Protein AF-A0A519UIE1-F1 (afdb_monomer)

Mean predicted aligned error: 3.26 Å

Sequence (87 aa):
MIPLIFQTPRLQVLAASRALLTAELHKPQYFPVLLGAALPSDWPPGDYDRAAMEYFLDKLTTGGREAAGWYNWYALRKAEGDVPRTL

Structure (mmCIF, N/CA/C/O backbone):
data_AF-A0A519UIE1-F1
#
_entry.id   AF-A0A519UIE1-F1
#
loop_
_atom_site.group_PDB
_atom_site.id
_atom_site.type_symbol
_atom_site.label_atom_id
_atom_site.label_alt_id
_atom_site.label_comp_id
_atom_site.label_asym_id
_atom_site.label_entity_id
_atom_site.label_seq_id
_atom_site.pdbx_PDB_ins_code
_atom_site.Cartn_x
_atom_site.Cartn_y
_atom_site.Cartn_z
_atom_site.occupancy
_atom_site.B_iso_or_equiv
_atom_site.auth_seq_id
_atom_site.auth_comp_id
_atom_site.auth_asym_id
_atom_site.auth_atom_id
_atom_site.pdbx_PDB_model_num
ATOM 1 N N . MET A 1 1 ? 16.445 0.248 2.378 1.00 61.62 1 MET A N 1
ATOM 2 C CA . MET A 1 1 ? 15.926 1.630 2.269 1.00 61.62 1 MET A CA 1
ATOM 3 C C . MET A 1 1 ? 15.113 1.896 3.522 1.00 61.62 1 MET A C 1
ATOM 5 O O . MET A 1 1 ? 14.322 1.031 3.875 1.00 61.62 1 MET A O 1
ATOM 9 N N . ILE A 1 2 ? 15.349 3.009 4.219 1.00 67.06 2 ILE A N 1
ATOM 10 C CA . ILE A 1 2 ? 14.511 3.398 5.362 1.00 67.06 2 ILE A CA 1
ATOM 11 C C . ILE A 1 2 ? 13.168 3.875 4.786 1.00 67.06 2 ILE A C 1
ATOM 13 O O . ILE A 1 2 ? 13.191 4.691 3.863 1.00 67.06 2 ILE A O 1
ATOM 17 N N . PRO A 1 3 ? 12.022 3.345 5.244 1.00 78.12 3 PRO A N 1
ATOM 18 C CA . PRO A 1 3 ? 10.722 3.771 4.743 1.00 78.12 3 PRO A CA 1
ATOM 19 C C . PRO A 1 3 ? 10.470 5.244 5.083 1.00 78.12 3 PRO A C 1
ATOM 21 O O . PRO A 1 3 ? 10.740 5.680 6.203 1.00 78.12 3 PRO A O 1
ATOM 24 N N . LEU A 1 4 ? 9.932 6.003 4.125 1.00 91.94 4 LEU A N 1
ATOM 25 C CA . LEU A 1 4 ? 9.443 7.355 4.390 1.00 91.94 4 LEU A CA 1
ATOM 26 C C . LEU A 1 4 ? 8.097 7.241 5.101 1.00 91.94 4 LEU A C 1
ATOM 28 O O . LEU A 1 4 ? 7.135 6.695 4.556 1.00 91.94 4 LEU A O 1
ATOM 32 N N . ILE A 1 5 ? 8.063 7.714 6.342 1.00 94.44 5 ILE A N 1
ATOM 33 C CA . ILE A 1 5 ? 6.906 7.612 7.223 1.00 94.44 5 ILE A CA 1
ATOM 34 C C . ILE A 1 5 ? 6.621 8.991 7.802 1.00 94.44 5 ILE A C 1
ATOM 36 O O . ILE A 1 5 ? 7.509 9.635 8.357 1.00 94.44 5 ILE A O 1
ATOM 40 N N . PHE A 1 6 ? 5.362 9.403 7.725 1.00 94.44 6 PHE A N 1
ATOM 41 C CA . PHE A 1 6 ? 4.842 10.582 8.398 1.00 94.44 6 PHE A CA 1
ATOM 42 C C . PHE A 1 6 ? 3.769 10.174 9.412 1.00 94.44 6 PHE A C 1
ATOM 44 O O . PHE A 1 6 ?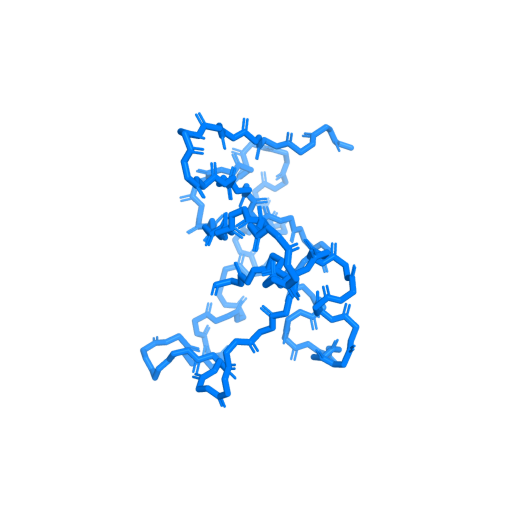 2.999 9.241 9.185 1.00 94.44 6 PHE A O 1
ATOM 51 N N . GLN A 1 7 ? 3.727 10.850 10.557 1.00 96.56 7 GLN A N 1
ATOM 52 C CA . GLN A 1 7 ? 2.808 10.535 11.650 1.00 96.56 7 GLN A CA 1
ATOM 53 C C . GLN A 1 7 ? 1.899 11.730 11.920 1.00 96.56 7 GLN A C 1
ATOM 55 O O . GLN A 1 7 ? 2.365 12.857 12.060 1.00 96.56 7 GLN A O 1
ATOM 60 N N . THR A 1 8 ? 0.605 11.468 12.063 1.00 95.50 8 THR A N 1
ATOM 61 C CA . THR A 1 8 ? -0.375 12.414 12.616 1.00 95.50 8 THR A CA 1
ATOM 62 C C . THR A 1 8 ? -0.926 11.848 13.925 1.00 95.50 8 THR A C 1
ATOM 64 O O . THR A 1 8 ? -0.604 10.707 14.270 1.00 95.50 8 THR A O 1
ATOM 67 N N . PRO A 1 9 ? -1.772 12.571 14.682 1.00 96.38 9 PRO A N 1
ATOM 68 C CA . PRO A 1 9 ? -2.400 12.001 15.871 1.00 96.38 9 PRO A CA 1
ATOM 69 C C . PRO A 1 9 ? -3.137 10.683 15.585 1.00 96.38 9 PRO A C 1
ATOM 71 O O . PRO A 1 9 ? -2.968 9.725 16.336 1.00 96.38 9 PRO A O 1
ATOM 74 N N . ARG A 1 10 ? -3.855 10.594 14.455 1.00 96.19 10 ARG A N 1
ATOM 75 C CA . ARG A 1 10 ? -4.728 9.453 14.119 1.00 96.19 10 ARG A CA 1
ATOM 76 C C . ARG A 1 10 ? -4.183 8.511 13.044 1.00 96.19 10 ARG A C 1
ATOM 78 O O . ARG A 1 10 ? -4.637 7.373 12.968 1.00 96.19 10 ARG A O 1
ATOM 85 N N . LEU A 1 11 ? -3.232 8.959 12.224 1.00 97.50 11 LEU A N 1
ATOM 86 C CA . LEU A 1 11 ? -2.747 8.219 11.056 1.00 97.50 11 LEU A CA 1
ATOM 87 C C . LEU A 1 11 ? -1.231 8.013 11.093 1.00 97.50 11 LEU A C 1
ATOM 89 O O . LEU A 1 11 ? -0.481 8.847 11.600 1.00 97.50 11 LEU A O 1
ATOM 93 N N . GLN A 1 12 ? -0.797 6.922 10.478 1.00 96.81 12 GLN A N 1
ATOM 94 C CA . GLN A 1 12 ? 0.554 6.714 9.983 1.00 96.81 12 GLN A CA 1
ATOM 95 C C . GLN A 1 12 ? 0.488 6.701 8.457 1.00 96.81 12 GLN A C 1
ATOM 97 O O . GLN A 1 12 ? -0.163 5.839 7.881 1.00 96.81 12 GLN A O 1
ATOM 102 N N . VAL A 1 13 ? 1.179 7.624 7.802 1.00 96.56 13 VAL A N 1
ATOM 103 C CA . VAL A 1 13 ? 1.235 7.707 6.341 1.00 96.56 13 VAL A CA 1
ATOM 104 C C . VAL A 1 13 ? 2.576 7.137 5.886 1.00 96.56 13 VAL A C 1
ATOM 106 O O . VAL A 1 13 ? 3.632 7.629 6.284 1.00 96.56 13 VAL A O 1
ATOM 109 N N . LEU A 1 14 ? 2.535 6.055 5.113 1.00 96.00 14 LEU A N 1
ATOM 110 C CA . LEU A 1 14 ? 3.696 5.282 4.673 1.00 96.00 14 LEU A CA 1
ATOM 111 C C . LEU A 1 14 ? 3.859 5.417 3.161 1.00 96.00 14 LEU A C 1
ATOM 113 O O . LEU A 1 14 ? 2.939 5.087 2.415 1.00 96.00 14 LEU A O 1
ATOM 117 N N . ALA A 1 15 ? 5.028 5.861 2.702 1.00 95.69 15 ALA A N 1
ATOM 118 C CA . ALA A 1 15 ? 5.322 5.867 1.275 1.00 95.69 15 ALA A CA 1
ATOM 119 C C . ALA A 1 15 ? 5.357 4.435 0.744 1.00 95.69 15 ALA A C 1
ATOM 121 O O . ALA A 1 15 ? 5.940 3.538 1.367 1.00 95.69 15 ALA A O 1
ATOM 122 N N . ALA A 1 16 ? 4.772 4.225 -0.431 1.00 94.69 16 ALA A N 1
ATOM 123 C CA . ALA A 1 16 ? 4.821 2.935 -1.083 1.00 94.69 16 ALA A CA 1
ATOM 124 C C . ALA A 1 16 ? 6.272 2.534 -1.374 1.00 94.69 16 ALA A C 1
ATOM 126 O O . ALA A 1 16 ? 7.114 3.335 -1.784 1.00 94.69 16 ALA A O 1
ATOM 127 N N . SER A 1 17 ? 6.553 1.255 -1.159 1.00 93.75 17 SER A N 1
ATOM 128 C CA . SER A 1 17 ? 7.809 0.625 -1.544 1.00 93.75 17 SER A CA 1
ATOM 129 C C . SER A 1 17 ? 7.538 -0.385 -2.650 1.00 93.75 17 SER A C 1
ATOM 131 O O . SER A 1 17 ? 6.420 -0.884 -2.782 1.00 93.75 17 SER A O 1
ATOM 133 N N . ARG A 1 18 ? 8.574 -0.760 -3.408 1.00 93.56 18 ARG A N 1
ATOM 134 C CA . ARG A 1 18 ? 8.437 -1.794 -4.443 1.00 93.56 18 ARG A CA 1
ATOM 135 C C . ARG A 1 18 ? 7.881 -3.097 -3.867 1.00 93.56 18 ARG A C 1
ATOM 137 O O . ARG A 1 18 ? 7.066 -3.743 -4.511 1.00 93.56 18 ARG A O 1
ATOM 144 N N . ALA A 1 19 ? 8.288 -3.452 -2.646 1.00 93.44 19 ALA A N 1
ATOM 145 C CA . ALA A 1 19 ? 7.790 -4.636 -1.954 1.00 93.44 19 ALA A CA 1
ATOM 146 C C . ALA A 1 19 ? 6.287 -4.543 -1.654 1.00 93.44 19 ALA A C 1
ATOM 148 O O . ALA A 1 19 ? 5.577 -5.518 -1.880 1.00 93.44 19 ALA A O 1
ATOM 149 N N . LEU A 1 20 ? 5.804 -3.377 -1.207 1.00 95.31 20 LEU A N 1
ATOM 150 C CA . LEU A 1 20 ? 4.379 -3.146 -0.959 1.00 95.31 20 LEU A CA 1
ATOM 151 C C . LEU A 1 20 ? 3.570 -3.210 -2.254 1.00 95.31 20 LEU A C 1
ATOM 153 O O . LEU A 1 20 ? 2.640 -4.001 -2.315 1.00 95.31 20 LEU A O 1
ATOM 157 N N . LEU A 1 21 ? 3.978 -2.493 -3.306 1.00 95.25 21 LEU A N 1
ATOM 158 C CA . LEU A 1 21 ? 3.264 -2.501 -4.592 1.00 95.25 21 LEU A CA 1
ATOM 159 C C . LEU A 1 21 ? 3.277 -3.884 -5.259 1.00 95.25 21 LEU A C 1
ATOM 161 O O . LEU A 1 21 ? 2.275 -4.328 -5.804 1.00 95.25 21 LEU A O 1
ATOM 165 N N . THR A 1 22 ? 4.395 -4.610 -5.170 1.00 96.00 22 THR A N 1
ATOM 166 C CA . THR A 1 22 ? 4.476 -5.999 -5.656 1.00 96.00 22 THR A CA 1
ATOM 167 C C . THR A 1 22 ? 3.547 -6.915 -4.861 1.00 96.00 22 THR A C 1
ATOM 169 O O . THR A 1 22 ? 2.897 -7.783 -5.444 1.00 96.00 22 THR A O 1
ATOM 172 N N . ALA A 1 23 ? 3.493 -6.751 -3.534 1.00 96.44 23 ALA A N 1
ATOM 173 C CA . ALA A 1 23 ? 2.606 -7.540 -2.693 1.00 96.44 23 ALA A CA 1
ATOM 174 C C . ALA A 1 23 ? 1.139 -7.241 -3.013 1.00 96.44 23 ALA A C 1
ATOM 176 O O . ALA A 1 23 ? 0.360 -8.161 -3.220 1.00 96.44 23 ALA A O 1
ATOM 177 N N . GLU A 1 24 ? 0.792 -5.969 -3.133 1.00 95.50 24 GLU A N 1
ATOM 178 C CA . GLU A 1 24 ? -0.546 -5.510 -3.477 1.00 95.50 24 GLU A CA 1
ATOM 179 C C . GLU A 1 24 ? -1.026 -6.065 -4.828 1.00 95.50 24 GLU A C 1
ATOM 181 O O . GLU A 1 24 ? -2.133 -6.588 -4.928 1.00 95.50 24 GLU A O 1
ATOM 186 N N . LEU A 1 25 ? -0.166 -6.027 -5.851 1.00 95.88 25 LEU A N 1
ATOM 187 C CA . L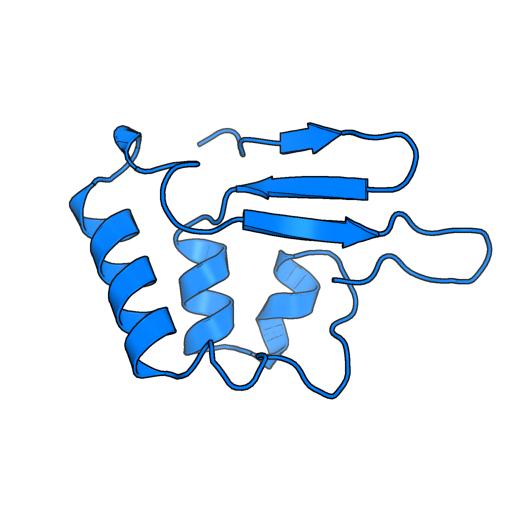EU A 1 25 ? -0.512 -6.420 -7.218 1.00 95.88 25 LEU A CA 1
ATOM 188 C C . LEU A 1 25 ? -0.523 -7.939 -7.458 1.00 95.88 25 LEU A C 1
ATOM 190 O O . LEU A 1 25 ? -1.355 -8.445 -8.217 1.00 95.88 25 LEU A O 1
ATOM 194 N N . HIS A 1 26 ? 0.422 -8.671 -6.862 1.00 96.38 26 HIS A N 1
ATOM 195 C CA . HIS A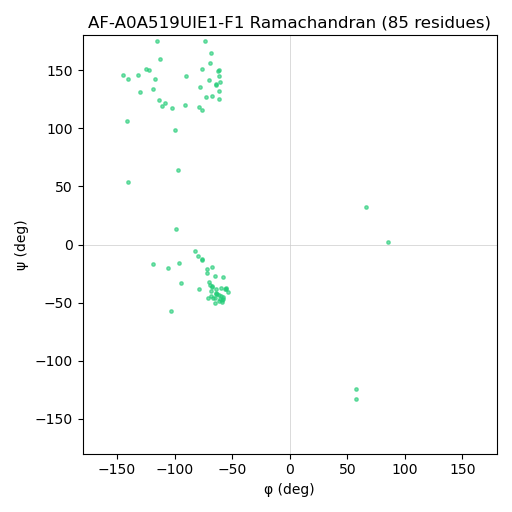 1 26 ? 0.668 -10.082 -7.199 1.00 96.38 26 HIS A CA 1
ATOM 196 C C . HIS A 1 26 ? 0.457 -11.052 -6.038 1.00 96.38 26 HIS A C 1
ATOM 198 O O . HIS A 1 26 ? 0.389 -12.263 -6.251 1.00 96.38 26 HIS A O 1
ATOM 204 N N . LYS A 1 27 ? 0.417 -10.553 -4.803 1.00 94.25 27 LYS A N 1
ATOM 205 C CA . LYS A 1 27 ? 0.386 -11.358 -3.577 1.00 94.25 27 LYS A CA 1
ATOM 206 C C . LYS A 1 27 ? -0.571 -10.740 -2.543 1.00 94.25 27 LYS A C 1
ATOM 208 O O . LYS A 1 27 ? -0.145 -10.495 -1.409 1.00 94.25 27 LYS A O 1
ATOM 213 N N . PRO A 1 28 ? -1.844 -10.479 -2.905 1.00 90.69 28 PRO A N 1
ATOM 214 C CA . PRO A 1 28 ? -2.774 -9.711 -2.075 1.00 90.69 28 PRO A CA 1
ATOM 215 C C . PRO A 1 28 ? -2.978 -10.316 -0.680 1.00 90.69 28 PRO A C 1
ATOM 217 O O . PRO A 1 28 ? -3.175 -9.586 0.282 1.00 90.69 28 PRO A O 1
ATOM 220 N N . GLN A 1 29 ? -2.822 -11.633 -0.521 1.00 93.00 29 GLN A N 1
ATOM 221 C CA . GLN A 1 29 ? -2.868 -12.311 0.778 1.00 93.00 29 GLN A CA 1
ATOM 222 C C . GLN A 1 29 ? -1.724 -11.920 1.733 1.00 93.00 29 GLN A C 1
ATOM 224 O O . GLN A 1 29 ? -1.877 -11.992 2.948 1.00 93.00 29 GLN A O 1
ATOM 229 N N . TYR A 1 30 ? -0.572 -11.502 1.202 1.00 94.06 30 TYR A N 1
ATOM 230 C CA . TYR A 1 30 ? 0.592 -11.071 1.984 1.00 94.06 30 TYR A CA 1
ATOM 231 C C . TYR A 1 30 ? 0.655 -9.552 2.160 1.00 94.06 30 TYR A C 1
ATOM 233 O O . TYR A 1 30 ? 1.385 -9.069 3.026 1.00 94.06 30 TYR A O 1
ATOM 241 N N . PHE A 1 31 ? -0.098 -8.797 1.358 1.00 96.19 31 PHE A N 1
ATOM 242 C CA . PHE A 1 31 ? -0.111 -7.339 1.406 1.00 96.19 31 PHE A CA 1
ATOM 243 C C . PHE A 1 31 ? -0.523 -6.771 2.782 1.00 96.19 31 PHE A C 1
ATOM 245 O O . PHE A 1 31 ? 0.265 -5.992 3.321 1.00 96.19 31 PHE A O 1
ATOM 252 N N . PRO A 1 32 ? -1.627 -7.206 3.433 1.00 95.75 32 PRO A N 1
ATOM 253 C CA . PRO A 1 32 ? -1.995 -6.722 4.769 1.00 95.75 32 PRO A CA 1
ATOM 254 C C . PRO A 1 32 ? -0.919 -7.008 5.824 1.00 95.75 32 PRO A C 1
ATOM 256 O O . PRO A 1 32 ? -0.646 -6.183 6.694 1.00 95.75 32 PRO A O 1
ATOM 259 N N . VAL A 1 33 ? -0.269 -8.174 5.728 1.00 95.31 33 VAL A N 1
ATOM 260 C CA . VAL A 1 33 ? 0.798 -8.590 6.651 1.00 95.31 33 VAL A CA 1
ATOM 261 C C . VAL A 1 33 ? 2.022 -7.693 6.494 1.00 95.31 33 VAL A C 1
ATOM 263 O O . VAL A 1 33 ? 2.570 -7.221 7.486 1.00 95.31 33 VAL A O 1
ATOM 266 N N . LEU A 1 34 ? 2.431 -7.421 5.251 1.00 95.38 34 LEU A N 1
ATOM 267 C CA . LEU A 1 34 ? 3.564 -6.544 4.958 1.00 95.38 34 LEU A CA 1
ATOM 268 C C . LEU A 1 34 ? 3.274 -5.085 5.333 1.00 95.38 34 LEU A C 1
ATOM 270 O O . LEU A 1 34 ? 4.165 -4.376 5.796 1.00 95.38 34 LEU A O 1
ATOM 274 N N . LEU A 1 35 ? 2.030 -4.646 5.142 1.00 95.44 35 LEU A N 1
ATOM 275 C CA . LEU A 1 35 ? 1.558 -3.320 5.527 1.00 95.44 35 LEU A CA 1
ATOM 276 C C . LEU A 1 35 ? 1.408 -3.179 7.053 1.00 95.44 35 LEU A C 1
ATOM 278 O O . LEU A 1 35 ? 1.483 -2.072 7.590 1.00 95.44 35 LEU A O 1
ATOM 282 N N . GLY A 1 36 ? 1.215 -4.299 7.756 1.00 95.12 36 GLY A N 1
ATOM 283 C CA . GLY A 1 36 ? 0.918 -4.340 9.184 1.00 95.12 36 GLY A CA 1
ATOM 284 C C . GLY A 1 36 ? -0.444 -3.728 9.514 1.00 95.12 36 GLY A C 1
ATOM 285 O O . GLY A 1 36 ? -0.583 -3.100 10.563 1.00 95.12 36 GLY A O 1
ATOM 286 N N . ALA A 1 37 ? -1.416 -3.844 8.608 1.00 96.50 37 ALA A N 1
ATOM 287 C CA . ALA A 1 37 ? -2.745 -3.254 8.728 1.00 96.50 37 ALA A CA 1
ATOM 288 C C . ALA A 1 37 ? -3.804 -4.177 8.117 1.00 96.50 37 ALA A C 1
ATOM 290 O O . ALA A 1 37 ? -3.544 -4.850 7.120 1.00 96.50 37 ALA A O 1
ATOM 291 N N . ALA A 1 38 ? -5.001 -4.191 8.698 1.00 95.31 38 ALA A N 1
ATOM 292 C CA . ALA A 1 38 ? -6.157 -4.814 8.071 1.00 95.31 38 ALA A CA 1
ATOM 293 C C . ALA A 1 38 ? -6.596 -3.991 6.851 1.00 95.31 38 ALA A C 1
ATOM 295 O O . ALA A 1 38 ? -6.567 -2.760 6.887 1.00 95.31 38 ALA A O 1
ATOM 296 N N . LEU A 1 39 ? -7.002 -4.674 5.782 1.00 94.31 39 LEU A N 1
ATOM 297 C CA . LEU A 1 39 ? -7.555 -4.023 4.598 1.00 94.31 39 LEU A CA 1
ATOM 298 C C . LEU A 1 39 ? -9.072 -3.890 4.730 1.00 94.31 39 LEU A C 1
ATOM 300 O O . LEU A 1 39 ? -9.709 -4.796 5.280 1.00 94.31 39 LEU A O 1
ATOM 304 N N . PRO A 1 40 ? -9.663 -2.807 4.209 1.00 91.69 40 PRO A N 1
ATOM 305 C CA . PRO A 1 40 ? -11.104 -2.735 4.056 1.00 91.69 40 PRO A CA 1
ATOM 306 C C . PRO A 1 40 ? -11.572 -3.720 2.971 1.00 91.69 40 PRO A C 1
ATOM 308 O O . PRO A 1 40 ? -10.803 -4.144 2.105 1.00 91.69 40 PRO A O 1
ATOM 311 N N . SER A 1 41 ? -12.840 -4.130 3.039 1.00 90.69 41 SER A N 1
ATOM 312 C CA . SER A 1 41 ? -13.404 -5.160 2.151 1.00 90.69 41 SER A CA 1
ATOM 313 C C . SER A 1 41 ? -13.510 -4.733 0.687 1.00 90.69 41 SER A C 1
ATOM 315 O O . SER A 1 41 ? -13.649 -5.582 -0.187 1.00 90.69 41 SER A O 1
ATOM 317 N N . ASP A 1 42 ? -13.482 -3.430 0.431 1.00 89.69 42 ASP A N 1
ATOM 318 C CA . ASP A 1 42 ? -13.543 -2.796 -0.882 1.00 89.69 42 ASP A CA 1
ATOM 319 C C . ASP A 1 42 ? -12.157 -2.397 -1.415 1.00 89.69 42 ASP A C 1
ATOM 321 O O . ASP A 1 42 ? -12.073 -1.657 -2.389 1.00 89.69 42 ASP A O 1
ATOM 325 N N . TRP A 1 43 ? -11.065 -2.884 -0.809 1.00 90.44 43 TRP A N 1
ATOM 326 C CA . TRP A 1 43 ? -9.722 -2.690 -1.354 1.00 90.44 43 TRP A CA 1
ATOM 327 C C . TRP A 1 43 ? -9.438 -3.657 -2.518 1.00 90.44 43 TRP A C 1
ATOM 329 O O . TRP A 1 43 ? -9.654 -4.865 -2.364 1.00 90.44 43 TRP A O 1
ATOM 339 N N . PRO A 1 44 ? -8.847 -3.194 -3.635 1.00 90.75 44 PRO A N 1
ATOM 340 C CA . PRO A 1 44 ? -8.485 -1.807 -3.945 1.00 90.75 44 PRO A CA 1
ATOM 341 C C . PRO A 1 44 ? -9.698 -0.943 -4.344 1.00 90.75 44 PRO A C 1
ATOM 343 O O . PRO A 1 44 ? -10.646 -1.466 -4.931 1.00 90.75 44 PRO A O 1
ATOM 346 N N . PRO A 1 45 ? -9.662 0.380 -4.080 1.00 86.00 45 PRO A N 1
ATOM 347 C CA . PRO A 1 45 ? -10.732 1.290 -4.483 1.00 86.00 45 PRO A CA 1
ATOM 348 C C . PRO A 1 45 ? -10.896 1.303 -6.010 1.00 86.00 45 PRO A C 1
ATOM 350 O O . PRO A 1 45 ? -9.930 1.114 -6.741 1.00 86.00 45 PRO A O 1
ATOM 353 N N . GLY A 1 46 ? -12.115 1.558 -6.496 1.00 82.56 46 GLY A N 1
ATOM 354 C CA . GLY A 1 46 ? -12.480 1.345 -7.906 1.00 82.56 46 GLY A CA 1
ATOM 355 C C . GLY A 1 46 ? -11.605 2.063 -8.944 1.00 82.56 46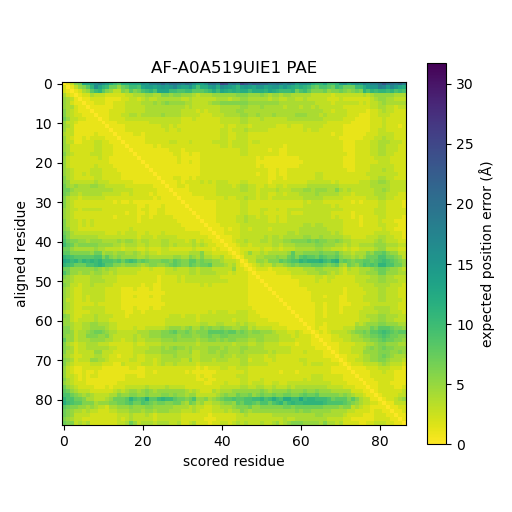 GLY A C 1
ATOM 356 O O . GLY A 1 46 ? -11.290 1.469 -9.971 1.00 82.56 46 GLY A O 1
ATOM 357 N N . ASP A 1 47 ? -11.167 3.296 -8.667 1.00 83.88 47 ASP A N 1
ATOM 358 C CA . ASP A 1 47 ? -10.285 4.063 -9.567 1.00 83.88 47 ASP A CA 1
ATOM 359 C C . ASP A 1 47 ? -8.819 3.586 -9.532 1.00 83.88 47 ASP A C 1
ATOM 361 O O . ASP A 1 47 ? -8.007 3.970 -10.375 1.00 83.88 47 ASP A O 1
ATOM 365 N N . TYR A 1 48 ? -8.459 2.748 -8.557 1.00 90.62 48 TYR A N 1
ATOM 366 C CA . TYR A 1 48 ? -7.142 2.133 -8.422 1.00 90.62 48 TYR A CA 1
ATOM 367 C C . TYR A 1 48 ? -7.157 0.724 -9.019 1.00 90.62 48 TYR A C 1
ATOM 369 O O . TYR A 1 48 ? -7.003 -0.291 -8.336 1.00 90.62 48 TYR A O 1
ATOM 377 N N . ASP A 1 49 ? -7.389 0.676 -10.328 1.00 91.81 49 ASP A N 1
ATOM 378 C CA . ASP A 1 49 ? -7.439 -0.565 -11.085 1.00 91.81 49 ASP A CA 1
ATOM 379 C C . ASP A 1 49 ? -6.049 -1.195 -11.295 1.00 91.81 49 ASP A C 1
ATOM 381 O O . ASP A 1 49 ? -4.996 -0.641 -10.965 1.00 91.81 49 ASP A O 1
ATOM 385 N N . ARG A 1 50 ? -6.035 -2.391 -11.893 1.00 93.62 50 ARG A N 1
ATOM 386 C CA . ARG A 1 50 ? -4.796 -3.126 -12.176 1.00 93.62 50 ARG A CA 1
ATOM 387 C C . ARG A 1 50 ? -3.803 -2.319 -13.022 1.00 93.62 50 ARG A C 1
ATOM 389 O O . ARG A 1 50 ? -2.603 -2.414 -12.772 1.00 93.62 50 ARG A O 1
ATOM 396 N N . ALA A 1 51 ? -4.276 -1.553 -14.004 1.00 95.25 51 ALA A N 1
ATOM 397 C CA . ALA A 1 51 ? -3.402 -0.789 -14.888 1.00 95.25 51 ALA A CA 1
ATOM 398 C C . ALA A 1 51 ? -2.718 0.356 -14.125 1.00 95.25 51 ALA A C 1
ATOM 400 O O . ALA A 1 51 ? -1.516 0.578 -14.289 1.00 95.25 51 ALA A O 1
ATOM 401 N N . ALA A 1 52 ? -3.447 1.030 -13.233 1.00 94.69 52 ALA A N 1
ATOM 402 C CA . ALA A 1 52 ? -2.883 2.022 -12.327 1.00 94.69 52 ALA A CA 1
ATOM 403 C C . ALA A 1 52 ? -1.820 1.398 -11.408 1.00 94.69 52 ALA A C 1
ATOM 405 O O . ALA A 1 52 ? -0.708 1.918 -11.297 1.00 94.69 52 ALA A O 1
ATOM 406 N N . MET A 1 53 ? -2.115 0.248 -10.796 1.00 95.38 53 MET A N 1
ATOM 407 C CA . MET A 1 53 ? -1.170 -0.468 -9.928 1.00 95.38 53 MET A CA 1
ATOM 408 C C . MET A 1 53 ? 0.133 -0.837 -10.656 1.00 95.38 53 MET A C 1
ATOM 410 O O . MET A 1 53 ? 1.228 -0.608 -10.133 1.00 95.38 53 MET A O 1
ATOM 414 N N . GLU A 1 54 ? 0.025 -1.386 -11.869 1.00 96.75 54 GLU A N 1
ATOM 415 C CA . GLU A 1 54 ? 1.167 -1.734 -12.723 1.00 96.75 54 GLU A CA 1
ATOM 416 C C . GLU A 1 54 ? 1.996 -0.497 -13.083 1.00 96.75 54 GLU A C 1
ATOM 418 O O . GLU A 1 54 ? 3.223 -0.520 -12.963 1.00 96.75 54 GLU A O 1
ATOM 423 N N . TYR A 1 55 ? 1.334 0.608 -13.431 1.00 95.81 55 TYR A N 1
ATOM 424 C CA . TYR A 1 55 ? 1.991 1.878 -13.726 1.00 95.81 55 TYR A CA 1
ATOM 425 C C . TYR A 1 55 ? 2.821 2.389 -12.542 1.00 95.81 55 TYR A C 1
ATOM 427 O O . TYR A 1 55 ? 3.987 2.751 -12.709 1.00 95.81 55 TYR A O 1
ATOM 435 N N . PHE A 1 56 ? 2.274 2.397 -11.325 1.00 95.00 56 PHE A N 1
ATOM 436 C CA . PHE A 1 56 ? 3.024 2.880 -10.163 1.00 95.00 56 PHE A CA 1
ATOM 437 C C . PHE A 1 56 ? 4.181 1.957 -9.775 1.00 95.00 56 PHE A C 1
ATOM 439 O O . PHE A 1 56 ? 5.238 2.443 -9.358 1.00 95.00 56 PHE A O 1
ATOM 446 N N . LEU A 1 57 ? 4.017 0.639 -9.935 1.00 96.06 57 LEU A N 1
ATOM 447 C CA . LEU A 1 57 ? 5.106 -0.314 -9.734 1.00 96.06 57 LEU A CA 1
ATOM 448 C C . LEU A 1 57 ? 6.243 -0.076 -10.738 1.00 96.06 57 LEU A C 1
ATOM 450 O O . LEU A 1 57 ? 7.410 -0.075 -10.333 1.00 96.06 57 LEU A O 1
ATOM 454 N N . ASP A 1 58 ? 5.920 0.170 -12.009 1.00 96.94 58 ASP A N 1
ATOM 455 C CA . ASP A 1 58 ? 6.899 0.524 -13.041 1.00 96.94 58 ASP A CA 1
ATOM 456 C C . ASP A 1 58 ? 7.630 1.828 -12.699 1.00 96.94 58 ASP A C 1
ATOM 458 O O . ASP A 1 58 ? 8.864 1.861 -12.663 1.00 96.94 58 ASP A O 1
ATOM 462 N N . LYS A 1 59 ? 6.894 2.887 -12.338 1.00 96.12 59 LYS A N 1
ATOM 463 C CA . LYS A 1 59 ? 7.486 4.182 -11.972 1.00 96.12 59 LYS A CA 1
ATOM 464 C C . LYS A 1 59 ? 8.427 4.090 -10.780 1.00 96.12 59 LYS A C 1
ATOM 466 O O . LYS A 1 59 ? 9.526 4.648 -10.826 1.00 96.12 59 LYS A O 1
ATOM 471 N N . LEU A 1 60 ? 8.037 3.364 -9.734 1.00 94.38 60 LEU A N 1
ATOM 472 C CA . LEU A 1 60 ? 8.879 3.179 -8.554 1.00 94.38 60 LEU A CA 1
ATOM 473 C C . LEU A 1 60 ? 10.092 2.282 -8.846 1.00 94.38 60 LEU A C 1
ATOM 475 O O . LEU A 1 60 ? 11.160 2.482 -8.269 1.00 94.38 60 LEU A O 1
ATOM 479 N N . THR A 1 61 ? 9.949 1.308 -9.748 1.00 93.56 61 THR A N 1
ATOM 480 C CA . THR A 1 61 ? 11.053 0.432 -10.163 1.00 93.56 61 THR A CA 1
ATOM 481 C C . THR A 1 61 ? 12.068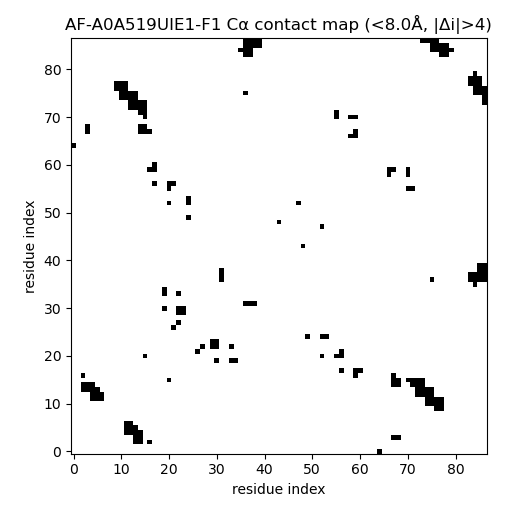 1.190 -11.012 1.00 93.56 61 THR A C 1
ATOM 483 O O . THR A 1 61 ? 13.263 1.113 -10.732 1.00 93.56 61 THR A O 1
ATOM 486 N N . THR A 1 62 ? 11.602 1.969 -11.988 1.00 95.12 62 THR A N 1
ATOM 487 C CA . THR A 1 62 ? 12.443 2.767 -12.889 1.00 95.12 62 THR A CA 1
ATOM 488 C C . THR A 1 62 ? 13.131 3.919 -12.157 1.00 95.12 62 THR A C 1
ATOM 490 O O . THR A 1 62 ? 14.326 4.139 -12.334 1.00 95.12 62 THR A O 1
ATOM 493 N N . GLY A 1 63 ? 12.406 4.645 -11.301 1.00 91.50 63 GLY A N 1
ATOM 494 C CA . GLY A 1 63 ? 12.953 5.798 -10.578 1.00 91.50 63 GLY A CA 1
ATOM 495 C C . GLY A 1 63 ? 13.791 5.444 -9.342 1.00 91.50 63 GLY A C 1
ATOM 496 O O . GLY A 1 63 ? 14.445 6.315 -8.767 1.00 91.50 63 GLY A O 1
ATOM 497 N N . GLY A 1 64 ? 13.796 4.177 -8.917 1.00 87.44 64 GLY A N 1
ATOM 498 C CA . GLY A 1 64 ? 14.639 3.691 -7.829 1.00 87.44 64 GLY A CA 1
ATOM 499 C C . GLY A 1 64 ? 14.425 4.443 -6.511 1.00 87.44 64 GLY A C 1
ATOM 500 O O . GLY A 1 64 ? 13.301 4.633 -6.052 1.00 87.44 64 GLY A O 1
ATOM 501 N N . ARG A 1 65 ? 15.521 4.845 -5.856 1.00 85.31 65 ARG A N 1
ATOM 502 C CA . ARG A 1 65 ? 15.468 5.495 -4.534 1.00 85.31 65 ARG A CA 1
ATOM 503 C C . ARG A 1 65 ? 14.820 6.880 -4.573 1.00 85.31 65 ARG A C 1
ATOM 505 O O . ARG A 1 65 ? 14.103 7.216 -3.637 1.00 85.31 65 ARG A O 1
ATOM 512 N N . GLU A 1 66 ? 15.049 7.644 -5.635 1.00 89.75 66 GLU A N 1
ATOM 513 C CA . GLU A 1 66 ? 14.553 9.021 -5.765 1.00 89.75 66 GLU A CA 1
ATOM 514 C C . GLU A 1 66 ? 13.035 9.076 -5.992 1.00 89.75 66 GLU A C 1
ATOM 516 O O . GLU A 1 66 ? 12.395 10.074 -5.686 1.00 89.75 66 GLU A O 1
ATOM 521 N N . ALA A 1 67 ? 12.436 7.981 -6.469 1.00 91.88 67 ALA A N 1
ATOM 522 C CA . ALA A 1 67 ? 10.991 7.855 -6.646 1.00 91.88 67 ALA A CA 1
ATOM 523 C C . ALA A 1 67 ? 10.212 7.616 -5.339 1.00 91.88 67 ALA A C 1
ATOM 525 O O . ALA A 1 67 ? 8.980 7.713 -5.330 1.00 91.88 67 ALA A O 1
ATOM 526 N N . ALA A 1 68 ? 10.894 7.281 -4.238 1.00 88.25 68 ALA A N 1
ATOM 527 C CA . ALA A 1 68 ? 10.235 7.028 -2.963 1.00 88.25 68 ALA A CA 1
ATOM 528 C C . ALA A 1 68 ? 9.485 8.283 -2.483 1.00 88.25 68 ALA A C 1
ATOM 530 O O . ALA A 1 68 ? 10.068 9.354 -2.352 1.00 88.25 68 ALA A O 1
ATOM 531 N N . GLY A 1 69 ? 8.188 8.139 -2.203 1.00 90.31 69 GLY A N 1
ATOM 532 C CA . GLY A 1 69 ? 7.339 9.234 -1.723 1.00 90.31 69 GLY A CA 1
ATOM 533 C C . GLY A 1 69 ? 6.722 10.131 -2.804 1.00 90.31 69 GLY A C 1
ATOM 534 O O . GLY A 1 69 ? 5.998 11.059 -2.457 1.00 90.31 69 GLY A O 1
ATOM 535 N N . TRP A 1 70 ? 6.936 9.857 -4.094 1.00 93.06 70 TRP A N 1
ATOM 536 C CA . TRP A 1 70 ? 6.331 10.649 -5.178 1.00 93.06 70 TRP A CA 1
ATOM 537 C C . TRP A 1 70 ? 5.019 10.083 -5.724 1.00 93.06 70 TRP A C 1
ATOM 539 O O . TRP A 1 70 ? 4.156 10.849 -6.137 1.00 93.06 70 TRP A O 1
ATOM 549 N N . TYR A 1 71 ? 4.878 8.756 -5.748 1.00 91.38 71 TYR A N 1
ATOM 550 C CA . TYR A 1 71 ? 3.832 8.097 -6.538 1.00 91.38 71 TYR A CA 1
ATOM 551 C C . TYR A 1 71 ? 2.648 7.601 -5.711 1.00 91.38 71 TYR A C 1
ATOM 553 O O . TYR A 1 71 ? 1.524 8.011 -5.964 1.00 91.38 71 TYR A O 1
ATOM 561 N N . ASN A 1 72 ? 2.902 6.743 -4.719 1.00 92.50 72 ASN A N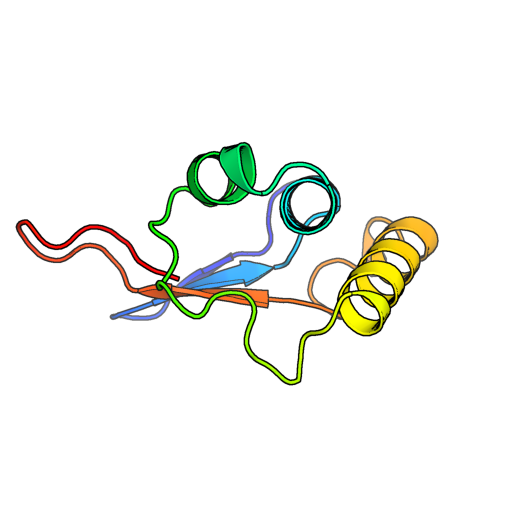 1
ATOM 562 C CA . ASN A 1 72 ? 1.858 6.120 -3.907 1.00 92.50 72 ASN A CA 1
ATOM 563 C C . ASN A 1 72 ? 2.172 6.228 -2.417 1.00 92.50 72 ASN A C 1
ATOM 565 O O . ASN A 1 72 ? 3.331 6.136 -1.998 1.00 92.50 72 ASN A O 1
ATOM 569 N N . TRP A 1 73 ? 1.114 6.371 -1.623 1.00 94.81 73 TRP A N 1
ATOM 570 C CA . TRP A 1 73 ? 1.156 6.451 -0.168 1.00 94.81 73 TRP A CA 1
ATOM 571 C C . TRP A 1 73 ? -0.011 5.668 0.432 1.00 94.81 73 TRP A C 1
ATOM 573 O O . TRP A 1 73 ? -1.121 5.710 -0.088 1.00 94.81 73 TRP A O 1
ATOM 583 N N . TYR A 1 74 ? 0.236 5.000 1.555 1.00 95.62 74 TYR A N 1
ATOM 584 C CA . TYR A 1 74 ? -0.772 4.280 2.330 1.00 95.62 74 TYR A CA 1
ATOM 585 C C . TYR A 1 74 ? -1.046 5.035 3.630 1.00 95.62 74 TYR A C 1
ATOM 587 O O . TYR A 1 74 ? -0.124 5.271 4.417 1.00 95.62 74 TYR A O 1
ATOM 595 N N . ALA A 1 75 ? -2.297 5.423 3.866 1.00 96.00 75 ALA A N 1
ATOM 596 C CA . ALA A 1 75 ? -2.708 6.146 5.064 1.00 96.00 75 ALA A CA 1
ATOM 597 C C . ALA A 1 75 ? -3.335 5.180 6.073 1.00 96.00 75 ALA A C 1
ATOM 599 O O . ALA A 1 75 ? -4.503 4.851 5.988 1.00 96.00 75 ALA A O 1
ATOM 600 N N . LEU A 1 76 ? -2.556 4.740 7.055 1.00 96.75 76 LEU A N 1
ATOM 601 C CA . LEU A 1 76 ? -2.982 3.740 8.028 1.00 96.75 76 LEU A CA 1
ATOM 602 C C . LEU A 1 76 ? -3.602 4.412 9.252 1.00 96.75 76 LEU A C 1
ATOM 604 O O . LEU A 1 76 ? -2.912 5.150 9.96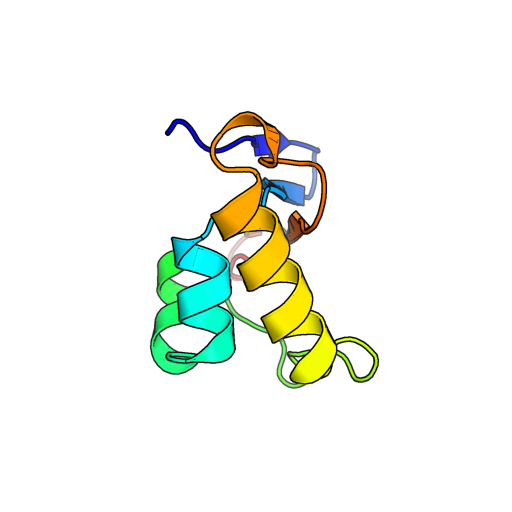6 1.00 96.75 76 LEU A O 1
ATOM 608 N N . ARG A 1 77 ? -4.866 4.124 9.562 1.00 96.94 77 ARG A N 1
ATOM 609 C CA . ARG A 1 77 ? -5.471 4.511 10.842 1.00 96.94 77 ARG A CA 1
ATOM 610 C C . ARG A 1 77 ? -4.814 3.730 11.970 1.00 96.94 77 ARG A C 1
ATOM 612 O O . ARG A 1 77 ? -4.729 2.508 11.925 1.00 96.94 77 ARG A O 1
ATOM 619 N N . LYS A 1 78 ? -4.342 4.428 13.003 1.00 96.06 78 LYS A N 1
ATOM 620 C CA . LYS A 1 78 ? -3.741 3.784 14.179 1.00 96.06 78 LYS A CA 1
ATOM 621 C C . LYS A 1 78 ? -4.761 2.901 14.905 1.00 96.06 78 LYS A C 1
ATOM 623 O O . LYS A 1 78 ? -5.948 3.210 14.913 1.00 96.06 78 LYS A O 1
ATOM 628 N N . ALA A 1 79 ? -4.262 1.832 15.522 1.00 94.81 79 ALA A N 1
ATOM 629 C CA . ALA A 1 79 ? -5.068 0.987 16.392 1.00 94.81 79 ALA A CA 1
ATOM 630 C C . ALA A 1 79 ? -5.593 1.795 17.590 1.00 94.81 79 ALA A C 1
ATOM 632 O O . ALA A 1 79 ? -4.899 2.683 18.095 1.00 94.81 79 ALA A O 1
ATOM 633 N N . GLU A 1 80 ? -6.803 1.475 18.035 1.00 93.12 80 GLU A N 1
ATOM 634 C CA . GLU A 1 80 ? -7.492 2.153 19.133 1.00 93.12 80 GLU A CA 1
ATOM 635 C C . GLU A 1 80 ? -8.252 1.114 19.966 1.00 93.12 80 GLU A C 1
ATOM 637 O O . GLU A 1 80 ? -9.259 0.566 19.519 1.00 93.12 80 GLU A O 1
ATOM 642 N N . GLY A 1 81 ? -7.744 0.809 21.165 1.00 90.94 81 GLY A N 1
ATOM 643 C CA . GLY A 1 81 ? -8.259 -0.297 21.977 1.00 90.94 81 GLY A CA 1
ATOM 644 C C . GLY A 1 81 ? -8.178 -1.626 21.219 1.00 90.94 81 GLY A C 1
ATOM 645 O O . GLY A 1 81 ? -7.111 -1.991 20.729 1.00 90.94 81 GLY A O 1
ATOM 646 N N . ASP A 1 82 ? -9.320 -2.301 21.086 1.00 91.19 82 ASP A N 1
ATOM 647 C CA . ASP A 1 82 ? -9.451 -3.569 20.354 1.00 91.19 82 ASP A CA 1
ATOM 648 C C . ASP A 1 82 ? -9.598 -3.389 18.833 1.00 91.19 82 ASP A C 1
ATOM 650 O O . ASP A 1 82 ? -9.617 -4.367 18.084 1.00 91.19 82 ASP A O 1
ATOM 654 N N . VAL A 1 83 ? -9.703 -2.147 18.343 1.00 90.38 83 VAL A N 1
ATOM 655 C CA . VAL A 1 83 ? -9.781 -1.870 16.905 1.00 90.38 83 VAL A CA 1
ATOM 656 C C . VAL A 1 83 ? -8.370 -1.949 16.312 1.00 90.38 83 VAL A C 1
ATOM 658 O O . VAL A 1 83 ? -7.507 -1.148 16.695 1.00 90.38 83 VAL A O 1
ATOM 661 N N . PRO A 1 84 ? -8.103 -2.874 15.368 1.00 92.75 84 PRO A N 1
ATOM 662 C CA . PRO A 1 84 ? -6.784 -3.004 14.768 1.00 92.75 84 PRO A CA 1
ATOM 663 C C . PRO A 1 84 ? -6.453 -1.792 13.893 1.00 92.75 84 PRO A C 1
ATOM 665 O O . PRO A 1 84 ? -7.321 -1.019 13.489 1.00 92.75 84 PRO A O 1
ATOM 668 N N . ARG A 1 85 ? -5.172 -1.647 13.549 1.00 95.81 85 ARG A N 1
ATOM 669 C CA . ARG A 1 85 ? -4.746 -0.705 12.509 1.00 95.81 85 ARG A CA 1
ATOM 670 C C . ARG A 1 85 ? -5.3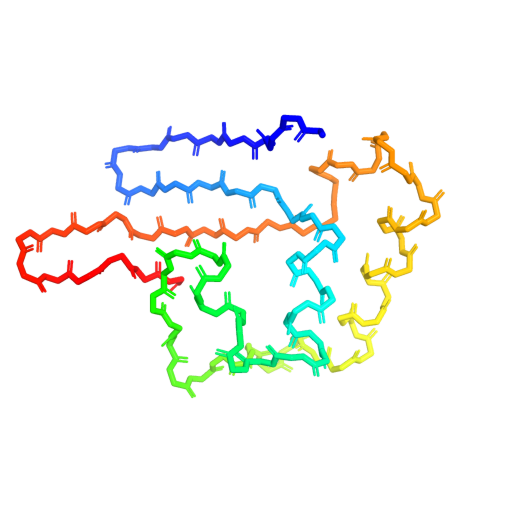93 -1.096 11.178 1.00 95.81 85 ARG A C 1
ATOM 672 O O . ARG A 1 85 ? -5.293 -2.257 10.780 1.00 95.81 85 ARG A O 1
ATOM 679 N N . THR A 1 86 ? -5.981 -0.133 10.479 1.00 95.88 86 THR A N 1
ATOM 680 C CA . THR A 1 86 ? -6.617 -0.339 9.167 1.00 95.88 86 THR A CA 1
ATOM 681 C C . THR A 1 86 ? -5.986 0.562 8.113 1.00 95.88 86 THR A C 1
ATOM 683 O O . THR A 1 86 ? -5.490 1.640 8.454 1.00 95.88 86 THR A O 1
ATOM 686 N N . LEU A 1 87 ? -5.976 0.109 6.860 1.00 93.88 87 LEU A N 1
ATOM 687 C CA . LEU A 1 87 ? -5.743 0.970 5.696 1.00 93.88 87 LEU A CA 1
ATOM 688 C C . LEU A 1 87 ? -6.954 1.880 5.442 1.00 93.88 87 LEU A C 1
ATOM 690 O O . LEU A 1 87 ? -8.074 1.481 5.838 1.00 93.88 87 LEU A O 1
#

Foldseek 3Di:
DPWDWDDDPFKIKTWDDLVLLCCVQPPVVCNCVVVVAAEDPCPPPPVCDNVVSVVLSVQCVVCPPVCTPPRDMDIWTPADVPRHIHD

Solvent-accessible surface area (backbone atoms only — not comparable to full-atom values): 5111 Å² total; per-residue (Å²): 131,84,78,57,71,48,78,55,99,60,36,40,36,35,35,49,43,70,69,53,46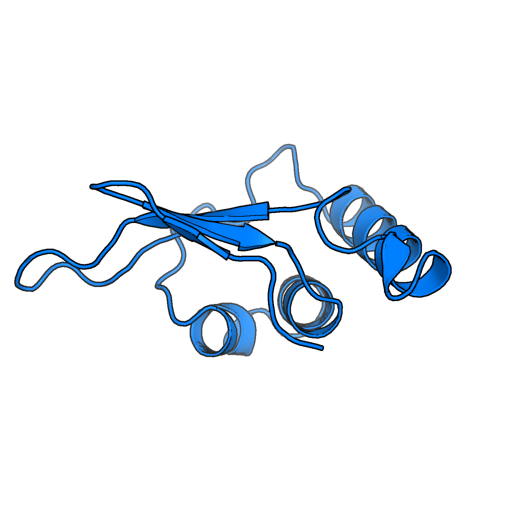,49,21,54,76,76,34,58,88,50,24,37,68,76,70,68,27,47,72,56,94,66,66,67,51,84,91,58,37,72,69,54,52,52,49,51,44,49,50,39,61,75,46,43,79,81,32,58,65,73,79,50,70,45,63,26,38,57,58,57,90,92,44,69,29,28,86

Secondary structure (DSSP, 8-state):
----EEE-SSEEEEE--HHHHHHHHH-TTTHHHHHTSBPPTTPSPTTS-HHHHHHHHHHHHHHTTTTTTTS-EEEEEPPBTTBPPB-

Radius of gyration: 12.97 Å; Cα contacts (8 Å, |Δi|>4): 110; chains: 1; bounding box: 30×25×37 Å

pLDDT: mean 92.82, std 5.57, range [61.62, 97.5]